Protein AF-A0A4D4J7L7-F1 (afdb_monomer)

Mean predicted aligned error: 3.64 Å

InterPro domains:
  IPR012348 Ribonucleotide reductase-like [G3DSA:1.10.620.20] (1-126)

Solvent-accessible surface area (backbone atoms only — not comparable to full-atom values): 7304 Å² total; per-residue (Å²): 112,55,82,47,82,90,52,60,64,71,61,23,49,54,49,42,55,50,52,60,51,49,53,52,50,51,58,49,50,53,53,46,42,58,53,50,54,72,68,46,52,69,69,53,46,67,65,48,39,45,45,48,51,59,51,53,47,75,74,52,55,80,63,58,71,62,50,51,50,50,43,42,75,74,68,46,51,74,69,56,44,53,49,51,49,59,74,65,61,33,70,68,54,47,43,50,52,33,36,64,73,37,44,70,61,53,51,45,40,51,76,36,48,50,55,77,39,65,66,21,35,50,35,30,37,78,63,57,65,45,130

Organism: NCBI:txid1931992

Secondary structure (DSSP, 8-state):
-TT-TTS-HHHHHHHHHHHHHHHHHHHHHHHHHHHHHHHS-HHHHHHHGGGHHHHHHHHHS--HHHHHHHHHHTT--HHHHHHHHHHHS-HHHHHHHHHHHHHHHHHHHHHTTGGGSHHHHHHHHHTTS--

Structure (mmCIF, N/CA/C/O backbone):
data_AF-A0A4D4J7L7-F1
#
_entry.id   AF-A0A4D4J7L7-F1
#
loop_
_atom_site.group_PDB
_atom_site.id
_atom_site.type_symbol
_atom_site.label_atom_id
_atom_site.label_alt_id
_atom_site.label_comp_id
_atom_site.label_asym_id
_atom_site.label_entity_id
_atom_site.label_seq_id
_atom_site.pdbx_PDB_ins_code
_atom_site.Cartn_x
_atom_site.Cartn_y
_atom_site.Cartn_z
_atom_site.occupancy
_atom_site.B_iso_or_equiv
_atom_site.auth_seq_id
_atom_site.au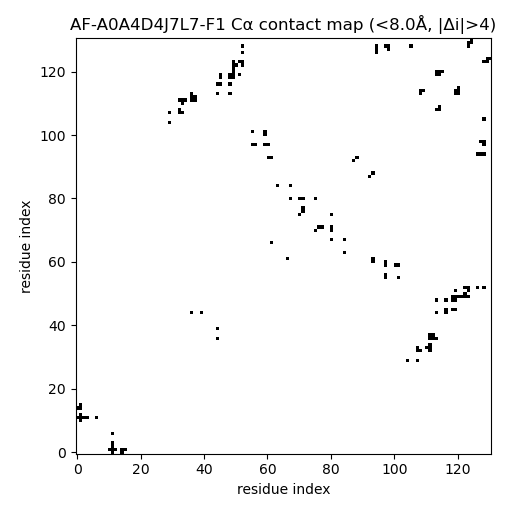th_comp_id
_atom_site.auth_asym_id
_atom_site.auth_atom_id
_atom_site.pdbx_PDB_model_num
ATOM 1 N N . MET A 1 1 ? 4.496 -14.363 -9.640 1.00 67.56 1 MET A N 1
ATOM 2 C CA . MET A 1 1 ? 3.474 -15.393 -9.938 1.00 67.56 1 MET A CA 1
ATOM 3 C C . MET A 1 1 ? 4.071 -16.774 -9.686 1.00 67.56 1 MET A C 1
ATOM 5 O O . MET A 1 1 ? 4.846 -17.231 -10.521 1.00 67.56 1 MET A O 1
ATOM 9 N N . PRO A 1 2 ? 3.737 -17.446 -8.572 1.00 81.50 2 PRO A N 1
ATOM 10 C CA . PRO A 1 2 ? 4.315 -18.757 -8.237 1.00 81.50 2 PRO A CA 1
ATOM 11 C C . PRO A 1 2 ? 3.964 -19.847 -9.273 1.00 81.50 2 PRO A C 1
ATOM 13 O O . PRO A 1 2 ? 4.698 -20.813 -9.461 1.00 81.50 2 PRO A O 1
ATOM 16 N N . ASN A 1 3 ? 2.884 -19.645 -10.035 1.00 89.38 3 ASN A N 1
ATOM 17 C CA . ASN A 1 3 ? 2.408 -20.575 -11.062 1.00 89.38 3 ASN A CA 1
ATOM 18 C C . ASN A 1 3 ? 2.928 -20.286 -12.487 1.00 89.38 3 ASN A C 1
ATOM 20 O O . ASN A 1 3 ? 2.622 -21.043 -13.410 1.00 89.38 3 ASN A O 1
ATOM 24 N N . ASP A 1 4 ? 3.697 -19.212 -12.705 1.00 92.56 4 ASP A N 1
ATOM 25 C CA . ASP A 1 4 ? 4.156 -18.830 -14.048 1.00 92.56 4 ASP A CA 1
ATOM 26 C C . ASP A 1 4 ? 5.387 -19.633 -14.479 1.00 92.56 4 ASP A C 1
ATOM 28 O O . ASP A 1 4 ? 6.519 -19.282 -14.155 1.00 92.56 4 ASP A O 1
ATOM 32 N N . LYS A 1 5 ? 5.167 -20.694 -15.264 1.00 93.56 5 LYS A N 1
ATOM 33 C CA . LYS A 1 5 ? 6.215 -21.619 -15.735 1.00 93.56 5 LYS A CA 1
ATOM 34 C C . LYS A 1 5 ? 7.288 -20.983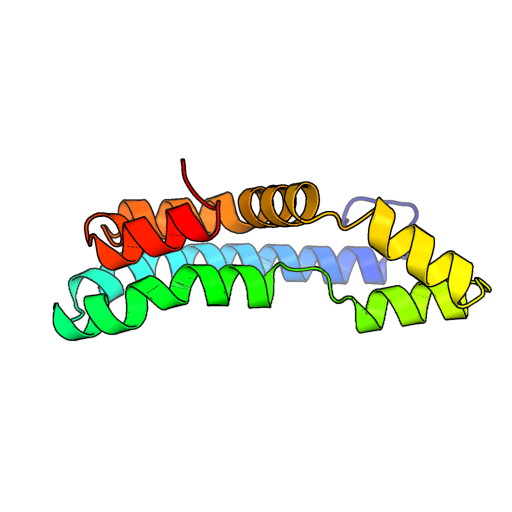 -16.632 1.00 93.56 5 LYS A C 1
ATOM 36 O O . LYS A 1 5 ? 8.244 -21.671 -16.976 1.00 93.56 5 LYS A O 1
ATOM 41 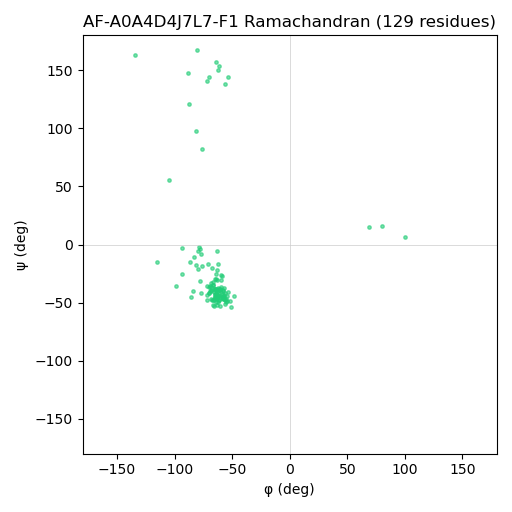N N . ARG A 1 6 ? 7.155 -19.708 -17.020 1.00 95.69 6 ARG A N 1
ATOM 42 C CA . ARG A 1 6 ? 8.212 -18.960 -17.724 1.00 95.69 6 ARG A CA 1
ATOM 43 C C . ARG A 1 6 ? 9.336 -18.515 -16.781 1.00 95.69 6 ARG A C 1
ATOM 45 O O . ARG A 1 6 ? 10.418 -18.182 -17.254 1.00 95.69 6 ARG A O 1
ATOM 52 N N . LEU A 1 7 ? 9.086 -18.498 -15.470 1.00 93.88 7 LEU A N 1
ATOM 53 C CA . LEU A 1 7 ? 10.055 -18.102 -14.449 1.00 93.88 7 LEU A CA 1
ATOM 54 C C . LEU A 1 7 ? 10.903 -19.296 -13.971 1.00 93.88 7 LEU A C 1
ATOM 56 O O . LEU A 1 7 ? 10.384 -20.416 -13.884 1.00 93.88 7 LEU A O 1
ATOM 60 N N . PRO A 1 8 ? 12.178 -19.067 -13.588 1.00 96.38 8 PRO A N 1
ATOM 61 C CA . PRO A 1 8 ? 13.005 -20.087 -12.949 1.00 96.38 8 PRO A CA 1
ATOM 62 C C . PRO A 1 8 ? 12.319 -20.692 -11.721 1.00 96.38 8 PRO A C 1
ATOM 64 O O . PRO A 1 8 ? 11.642 -19.990 -10.969 1.00 96.38 8 PRO A O 1
ATOM 67 N N . GLU A 1 9 ? 12.517 -21.990 -11.498 1.00 95.38 9 GLU A N 1
ATOM 68 C CA . GLU A 1 9 ? 11.888 -22.729 -10.396 1.00 95.38 9 GLU A CA 1
ATOM 69 C C . GLU A 1 9 ? 12.147 -22.097 -9.027 1.00 95.38 9 GLU A C 1
ATOM 71 O O . GLU A 1 9 ? 11.183 -21.784 -8.338 1.00 95.38 9 GLU A O 1
ATOM 76 N N . GLY A 1 10 ? 13.400 -21.767 -8.700 1.00 95.62 10 GLY A N 1
ATOM 77 C CA . GLY A 1 10 ? 13.724 -21.135 -7.416 1.00 95.62 10 GLY A CA 1
ATOM 78 C C . GLY A 1 10 ? 13.017 -19.792 -7.181 1.00 95.62 10 GLY A C 1
ATOM 79 O O . GLY A 1 10 ? 12.668 -19.475 -6.053 1.00 95.62 10 GLY A O 1
ATOM 80 N N . ILE A 1 11 ? 12.722 -19.014 -8.233 1.00 94.62 11 ILE A N 1
ATOM 81 C CA . ILE A 1 11 ? 11.921 -17.783 -8.091 1.00 94.62 11 ILE A CA 1
ATOM 82 C C . ILE A 1 11 ? 10.465 -18.123 -7.766 1.00 94.62 11 ILE A C 1
ATOM 84 O O . ILE A 1 11 ? 9.845 -17.464 -6.934 1.00 94.62 11 ILE A O 1
ATOM 88 N N . ARG A 1 12 ? 9.906 -19.147 -8.418 1.00 95.56 12 ARG A N 1
ATOM 89 C CA . ARG A 1 12 ? 8.531 -19.591 -8.161 1.00 95.56 12 ARG A CA 1
ATOM 90 C C . ARG A 1 12 ? 8.370 -20.121 -6.741 1.00 95.56 12 ARG A C 1
ATOM 92 O O . ARG A 1 12 ? 7.386 -19.771 -6.099 1.00 95.56 12 ARG A O 1
ATOM 99 N N . GLU A 1 13 ? 9.331 -20.911 -6.270 1.00 95.38 13 GLU A N 1
ATOM 100 C CA . GLU A 1 13 ? 9.348 -21.477 -4.918 1.00 95.38 13 GLU A CA 1
ATOM 101 C C . GLU A 1 13 ? 9.451 -20.387 -3.851 1.00 95.38 13 GLU A C 1
ATOM 103 O O . GLU A 1 13 ? 8.600 -20.339 -2.970 1.00 95.38 13 GLU A O 1
ATOM 108 N N . THR A 1 14 ? 10.394 -19.447 -3.978 1.00 95.12 14 THR A N 1
ATOM 109 C CA . THR A 1 14 ? 10.524 -18.327 -3.028 1.00 95.12 14 THR A CA 1
ATOM 110 C C . THR A 1 14 ? 9.255 -17.475 -2.963 1.00 95.12 14 THR A C 1
ATOM 112 O O . THR A 1 14 ? 8.835 -17.062 -1.887 1.00 95.12 14 THR A O 1
ATOM 115 N N . VAL A 1 15 ? 8.613 -17.210 -4.107 1.00 93.62 15 VAL A N 1
ATOM 116 C CA . VAL A 1 15 ? 7.352 -16.451 -4.134 1.00 93.62 15 VAL A CA 1
ATOM 117 C C . VAL A 1 15 ? 6.199 -17.249 -3.515 1.00 93.62 15 VAL A C 1
ATOM 119 O O . VAL A 1 15 ? 5.330 -16.648 -2.889 1.00 93.62 15 VAL A O 1
ATOM 122 N N . ALA A 1 16 ? 6.163 -18.572 -3.697 1.00 93.00 16 ALA A N 1
ATOM 123 C CA . ALA A 1 16 ? 5.142 -19.427 -3.094 1.00 93.00 16 ALA A CA 1
ATOM 124 C C . ALA A 1 16 ? 5.285 -19.479 -1.566 1.00 93.00 16 ALA A C 1
ATOM 126 O O . ALA A 1 16 ? 4.308 -19.240 -0.864 1.00 93.00 16 ALA A O 1
ATOM 127 N N . ASP A 1 17 ? 6.504 -19.696 -1.073 1.00 94.62 17 ASP A N 1
ATOM 128 C CA . ASP A 1 17 ? 6.820 -19.718 0.359 1.00 94.62 17 ASP A CA 1
ATOM 129 C C . ASP A 1 17 ? 6.453 -18.386 1.035 1.00 94.62 17 ASP A C 1
ATOM 131 O O . ASP A 1 17 ? 5.754 -18.349 2.046 1.00 94.62 17 ASP A O 1
ATOM 135 N N . HIS A 1 18 ? 6.801 -17.263 0.397 1.00 92.94 18 HIS A N 1
ATOM 136 C CA . HIS A 1 18 ? 6.422 -15.942 0.892 1.00 92.94 18 HIS A CA 1
ATOM 137 C C . HIS A 1 18 ? 4.898 -15.726 0.939 1.00 92.94 18 HIS A C 1
ATOM 139 O O . HIS A 1 18 ? 4.389 -15.116 1.878 1.00 92.94 18 HIS A O 1
ATOM 145 N N . ALA A 1 19 ? 4.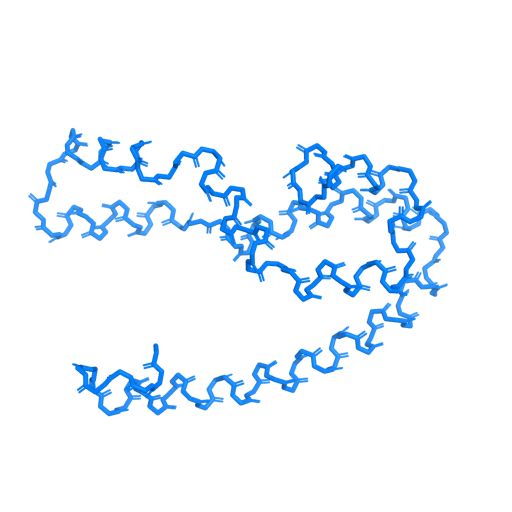149 -16.227 -0.049 1.00 91.38 19 ALA A N 1
ATOM 146 C CA . ALA A 1 19 ? 2.690 -16.099 -0.070 1.00 91.38 19 ALA A CA 1
ATOM 147 C C . ALA A 1 19 ? 2.011 -16.893 1.065 1.00 91.38 19 ALA A C 1
ATOM 149 O O . ALA A 1 19 ? 1.005 -16.442 1.629 1.00 91.38 19 ALA A O 1
ATOM 150 N N . ASP A 1 20 ? 2.570 -18.050 1.430 1.00 92.75 20 ASP A N 1
ATOM 151 C CA . ASP A 1 20 ? 2.096 -18.844 2.566 1.00 92.75 20 ASP A CA 1
ATOM 152 C C . ASP A 1 20 ? 2.315 -18.109 3.898 1.00 92.75 20 ASP A C 1
ATOM 154 O O . ASP A 1 20 ? 1.453 -18.145 4.784 1.00 92.75 20 ASP A O 1
ATOM 158 N N . ASP A 1 21 ? 3.435 -17.400 4.043 1.00 93.75 21 ASP A N 1
ATOM 159 C CA . ASP A 1 21 ? 3.705 -16.568 5.218 1.00 93.75 21 ASP A CA 1
ATOM 160 C C . ASP A 1 21 ? 2.818 -15.325 5.278 1.00 93.75 21 ASP A C 1
ATOM 162 O O . ASP A 1 21 ? 2.253 -15.021 6.334 1.00 93.75 21 ASP A O 1
ATOM 166 N N . GLU A 1 22 ? 2.594 -14.660 4.147 1.00 91.38 22 GLU A N 1
ATOM 167 C CA . GLU A 1 22 ? 1.733 -13.480 4.100 1.00 91.38 22 GLU A CA 1
ATOM 168 C C . GLU A 1 22 ? 0.279 -13.818 4.466 1.00 91.38 22 GLU A C 1
ATOM 170 O O . GLU A 1 22 ? -0.400 -13.030 5.120 1.00 91.38 22 GLU A O 1
ATOM 175 N N . THR A 1 23 ? -0.182 -15.041 4.180 1.00 90.44 23 THR A N 1
ATOM 176 C CA . THR A 1 23 ? -1.492 -15.530 4.648 1.00 90.44 23 THR A CA 1
ATOM 177 C C . THR A 1 23 ? -1.581 -15.560 6.181 1.00 90.44 23 THR A C 1
ATOM 179 O O . THR A 1 23 ? -2.615 -15.210 6.762 1.00 90.44 23 THR A O 1
ATOM 182 N N . LYS A 1 24 ? -0.497 -15.941 6.870 1.00 93.56 24 LYS A N 1
ATOM 183 C CA . LYS A 1 24 ? -0.438 -15.956 8.343 1.00 93.56 24 LYS A CA 1
ATOM 184 C C . LYS A 1 24 ? -0.378 -14.535 8.898 1.00 93.56 24 LYS A C 1
ATOM 186 O O . LYS A 1 24 ? -1.102 -14.230 9.849 1.00 93.56 24 LYS A O 1
ATOM 191 N N . HIS A 1 25 ? 0.438 -13.664 8.298 1.00 92.31 25 HIS A N 1
ATOM 192 C CA . HIS A 1 25 ? 0.500 -12.246 8.661 1.00 92.31 25 HIS A CA 1
ATOM 193 C C . HIS A 1 25 ? -0.866 -11.583 8.524 1.00 92.31 25 HIS A C 1
ATOM 195 O O . HIS A 1 25 ? -1.337 -10.927 9.451 1.00 92.31 25 HIS A O 1
ATOM 201 N N . HIS A 1 26 ? -1.541 -11.831 7.409 1.00 88.50 26 HIS A N 1
ATOM 202 C CA . HIS A 1 26 ? -2.866 -11.315 7.134 1.00 88.50 26 HIS A CA 1
ATOM 203 C C . HIS A 1 26 ? -3.884 -11.703 8.215 1.00 88.50 26 HIS A C 1
ATOM 205 O O . HIS A 1 26 ? -4.589 -10.838 8.737 1.00 88.50 26 HIS A O 1
ATOM 211 N N . ALA A 1 27 ? -3.930 -12.981 8.611 1.00 92.25 27 ALA A N 1
ATOM 212 C CA . ALA A 1 27 ? -4.821 -13.458 9.671 1.00 92.25 27 ALA A CA 1
ATOM 213 C C . ALA A 1 27 ? -4.492 -12.849 11.047 1.00 92.25 27 ALA A C 1
ATOM 215 O O . ALA A 1 27 ? -5.393 -12.530 11.833 1.00 92.25 27 ALA A O 1
ATOM 216 N N . TYR A 1 28 ? -3.200 -12.681 11.341 1.00 94.12 28 TYR A N 1
ATOM 217 C CA . TYR A 1 28 ? -2.738 -12.052 12.572 1.00 94.12 28 TYR A CA 1
ATOM 218 C C . TYR A 1 28 ? -3.128 -10.571 12.632 1.00 94.12 28 TYR A C 1
ATOM 220 O O . TYR A 1 28 ? -3.761 -10.151 13.600 1.00 94.12 28 TYR A O 1
ATOM 228 N N . PHE A 1 29 ? -2.802 -9.783 11.604 1.00 91.56 29 PHE A N 1
ATOM 229 C CA . PHE A 1 29 ? -3.027 -8.337 11.608 1.00 91.56 29 PHE A CA 1
ATOM 230 C C . PHE A 1 29 ? -4.502 -7.962 11.490 1.00 91.56 29 PHE A C 1
ATOM 232 O O . PHE A 1 29 ? -4.929 -7.029 12.169 1.00 91.56 29 PHE A O 1
ATOM 239 N N . SER A 1 30 ? -5.307 -8.709 10.728 1.00 91.06 30 SER A N 1
ATOM 240 C CA . SER A 1 30 ? -6.762 -8.501 10.710 1.00 91.06 30 SER A CA 1
ATOM 241 C C . SER A 1 30 ? -7.376 -8.745 12.088 1.00 91.06 30 SER A C 1
ATOM 243 O O . SER A 1 30 ? -8.223 -7.988 12.559 1.00 91.06 30 SER A O 1
ATOM 245 N N . THR A 1 31 ? -6.892 -9.767 12.797 1.00 93.31 31 THR A N 1
ATOM 246 C CA . THR A 1 31 ? -7.320 -10.051 14.166 1.00 93.31 31 THR A CA 1
ATOM 247 C C . THR A 1 31 ? -6.849 -8.983 15.138 1.00 93.31 31 THR A C 1
ATOM 249 O O . THR A 1 31 ? -7.662 -8.489 15.913 1.00 93.31 31 THR A O 1
ATOM 252 N N . LEU A 1 32 ? -5.577 -8.589 15.079 1.00 94.00 32 LEU A N 1
ATOM 253 C CA . LEU A 1 32 ? -5.023 -7.535 15.921 1.00 94.00 32 LEU A CA 1
ATOM 254 C C . LEU A 1 32 ? -5.795 -6.226 15.750 1.00 94.00 32 LEU A C 1
ATOM 256 O O . LEU A 1 32 ? -6.142 -5.609 16.751 1.00 94.00 32 LEU A O 1
ATOM 260 N N . LEU A 1 33 ? -6.104 -5.822 14.516 1.00 93.44 33 LEU A N 1
ATOM 261 C CA . LEU A 1 33 ? -6.779 -4.555 14.242 1.00 93.44 33 LEU A CA 1
ATOM 262 C C . LEU A 1 33 ? -8.163 -4.473 14.903 1.00 93.44 33 LEU A C 1
ATOM 264 O O . LEU A 1 33 ? -8.503 -3.432 15.466 1.00 93.44 33 LEU A O 1
ATOM 268 N N . ARG A 1 34 ? -8.908 -5.589 14.931 1.00 91.44 34 ARG A N 1
ATOM 269 C CA . ARG A 1 34 ? -10.205 -5.696 15.627 1.00 91.44 34 ARG A CA 1
ATOM 270 C C . ARG A 1 34 ? -10.118 -5.428 17.130 1.00 91.44 34 ARG A C 1
ATOM 272 O O . ARG A 1 34 ? -11.113 -5.032 17.724 1.00 91.44 34 ARG A O 1
ATOM 279 N N . TYR A 1 35 ? -8.960 -5.651 17.750 1.00 94.31 35 TYR A N 1
ATOM 280 C CA . TYR A 1 35 ? -8.742 -5.361 19.171 1.00 94.31 35 TYR A CA 1
ATOM 281 C C . TYR A 1 35 ? -8.028 -4.031 19.397 1.00 94.31 35 TYR A C 1
ATOM 283 O O . TYR A 1 35 ? -8.325 -3.337 20.364 1.00 94.31 35 TYR A O 1
ATOM 291 N N . LEU A 1 36 ? -7.095 -3.674 18.515 1.00 94.62 36 LEU A N 1
ATOM 292 C CA . LEU A 1 36 ? -6.275 -2.479 18.639 1.00 94.62 36 LEU A CA 1
ATOM 293 C C . LEU A 1 36 ? -7.119 -1.218 18.492 1.00 94.62 36 LEU A C 1
ATOM 295 O O . LEU A 1 36 ? -7.066 -0.358 19.365 1.00 94.62 36 LEU A O 1
ATOM 299 N N . TRP A 1 37 ? -7.909 -1.115 17.420 1.00 95.00 37 TRP A N 1
ATOM 300 C CA . TRP A 1 37 ? -8.648 0.113 17.141 1.00 95.00 37 TRP A CA 1
ATOM 301 C C . TRP A 1 37 ? -9.649 0.468 18.254 1.00 95.00 37 TRP A C 1
ATOM 303 O O . TRP A 1 37 ? -9.588 1.596 18.745 1.00 95.00 37 TRP A O 1
ATOM 313 N N . PRO A 1 38 ? -10.490 -0.461 18.761 1.00 93.81 38 PRO A N 1
ATOM 314 C CA . PRO A 1 38 ? -11.396 -0.152 19.872 1.00 93.81 38 PRO A CA 1
ATOM 315 C C . PRO A 1 38 ? -10.688 0.108 21.208 1.00 93.81 38 PRO A C 1
ATOM 317 O O . PRO A 1 38 ? -11.285 0.698 22.105 1.00 93.81 38 PRO A O 1
ATOM 320 N N . ALA A 1 39 ? -9.443 -0.353 21.369 1.00 96.06 39 ALA A N 1
ATOM 321 C CA . ALA A 1 39 ? -8.649 -0.106 22.570 1.00 96.06 39 ALA A CA 1
ATOM 322 C C . ALA A 1 39 ? -7.971 1.275 22.571 1.00 96.06 39 ALA A C 1
ATOM 324 O O . ALA A 1 39 ? -7.554 1.740 23.633 1.00 96.06 39 ALA A O 1
ATOM 325 N N . MET A 1 40 ? -7.860 1.930 21.412 1.00 95.88 40 MET A N 1
ATOM 326 C CA . MET A 1 40 ? -7.347 3.294 21.306 1.00 95.88 40 MET A CA 1
ATOM 327 C C . MET A 1 40 ? -8.338 4.294 21.903 1.00 95.88 40 MET A C 1
ATOM 329 O O . MET A 1 40 ? -9.556 4.174 21.766 1.00 95.88 40 MET A O 1
ATOM 333 N N . THR A 1 41 ? -7.809 5.331 22.541 1.00 96.12 41 THR A N 1
ATOM 334 C CA . THR A 1 41 ? -8.601 6.494 22.931 1.00 96.12 41 THR A CA 1
ATOM 335 C C . THR A 1 41 ? -9.130 7.213 21.694 1.00 96.12 41 THR A C 1
ATOM 337 O O . THR A 1 41 ? -8.545 7.165 20.611 1.00 96.12 41 THR A O 1
ATOM 340 N N . ARG A 1 42 ? -10.215 7.970 21.868 1.00 92.81 42 ARG A N 1
ATOM 341 C CA . ARG A 1 42 ? -10.768 8.805 20.796 1.00 92.81 42 ARG A CA 1
ATOM 342 C C . ARG A 1 42 ? -9.724 9.753 20.191 1.00 92.81 42 ARG A C 1
ATOM 344 O O . ARG A 1 42 ? -9.670 9.895 18.978 1.00 92.81 42 ARG A O 1
ATOM 351 N N . GLN A 1 43 ? -8.876 10.355 21.026 1.00 94.81 43 GLN A N 1
ATOM 352 C CA . GLN A 1 43 ? -7.816 11.253 20.565 1.00 94.81 43 GLN A CA 1
ATOM 353 C C . GLN A 1 43 ? -6.775 10.518 19.706 1.00 94.81 43 GLN A C 1
ATOM 355 O O . GLN A 1 43 ? -6.295 11.059 18.715 1.00 94.81 43 GLN A O 1
ATOM 360 N N . GLU A 1 44 ? -6.425 9.280 20.056 1.00 95.88 44 GLU A N 1
ATOM 361 C CA . GLU A 1 44 ? -5.507 8.465 19.254 1.00 95.88 44 GLU A CA 1
ATOM 362 C C . GLU A 1 44 ? -6.136 8.050 17.921 1.00 95.88 44 GLU A C 1
ATOM 364 O O . GLU A 1 44 ? -5.454 8.086 16.901 1.00 95.88 44 GLU A O 1
ATOM 369 N N . GLN A 1 45 ? -7.426 7.704 17.901 1.00 94.75 45 GLN A N 1
ATOM 370 C CA . GLN A 1 45 ? -8.155 7.409 16.662 1.00 94.75 45 GLN A CA 1
ATOM 371 C C . GLN A 1 45 ? -8.237 8.641 15.749 1.00 94.75 45 GLN A C 1
ATOM 373 O O . GLN A 1 45 ? -7.970 8.535 14.553 1.00 94.75 45 GLN A O 1
ATOM 378 N N . GLU A 1 46 ? -8.535 9.813 16.320 1.00 92.88 46 GLU A N 1
ATOM 379 C CA . GLU A 1 46 ? -8.549 11.112 15.633 1.00 92.88 46 GLU A CA 1
ATOM 380 C C . GLU A 1 46 ? -7.193 11.441 15.000 1.00 92.88 46 GLU A C 1
ATOM 382 O O . GLU A 1 46 ? -7.135 11.948 13.880 1.00 92.88 46 GLU A O 1
ATOM 387 N N . LEU A 1 47 ? -6.099 11.131 15.700 1.00 94.38 47 LEU A N 1
ATOM 388 C CA . LEU A 1 47 ? -4.746 11.368 15.211 1.00 94.38 47 LEU A CA 1
ATOM 389 C C . LEU A 1 47 ? -4.298 10.334 14.179 1.00 94.38 47 LEU A C 1
ATOM 391 O O . LEU A 1 47 ? -3.645 10.710 13.214 1.00 94.38 47 LEU A O 1
ATOM 395 N N . ALA A 1 48 ? -4.596 9.050 14.378 1.00 95.25 48 ALA A N 1
ATOM 396 C CA . ALA A 1 48 ? -4.075 7.970 13.543 1.00 95.25 48 ALA A CA 1
ATOM 397 C C . ALA A 1 48 ? -4.900 7.750 12.270 1.00 95.25 48 ALA A C 1
ATOM 399 O O . ALA A 1 48 ? -4.334 7.515 11.202 1.00 95.25 48 ALA A O 1
ATOM 400 N N . GLY A 1 49 ? -6.226 7.837 12.378 1.00 95.69 49 GLY A N 1
ATOM 401 C CA . GLY A 1 49 ? -7.170 7.512 11.312 1.00 95.69 49 GLY A CA 1
ATOM 402 C C . GLY A 1 49 ? -6.862 8.190 9.972 1.00 95.69 49 GLY A C 1
ATOM 403 O O . GLY A 1 49 ? -6.668 7.490 8.974 1.00 95.69 49 GLY A O 1
ATOM 404 N N . PRO A 1 50 ? -6.707 9.527 9.937 1.00 96.88 50 PRO A N 1
ATOM 405 C CA . PRO A 1 50 ? -6.406 10.260 8.706 1.00 96.88 50 PRO A CA 1
ATOM 406 C C . PRO A 1 50 ? -5.070 9.894 8.033 1.00 96.88 50 PRO A C 1
ATOM 408 O O . PRO A 1 50 ? -4.864 10.205 6.862 1.00 96.88 50 PRO A O 1
ATOM 411 N N . TYR A 1 51 ? -4.143 9.232 8.736 1.00 97.00 51 TYR A N 1
ATOM 412 C CA . TYR A 1 51 ? -2.874 8.784 8.147 1.00 97.00 51 TYR A CA 1
ATOM 413 C C . TYR A 1 51 ? -2.965 7.414 7.477 1.00 97.00 51 TYR A C 1
ATOM 415 O O . TYR A 1 51 ? -2.072 7.072 6.701 1.00 97.00 51 TYR A O 1
ATOM 423 N N . ILE A 1 52 ? -4.017 6.634 7.732 1.00 95.69 52 ILE A N 1
ATOM 424 C CA . ILE A 1 52 ? -4.152 5.286 7.169 1.00 95.69 52 ILE A CA 1
ATOM 425 C C . I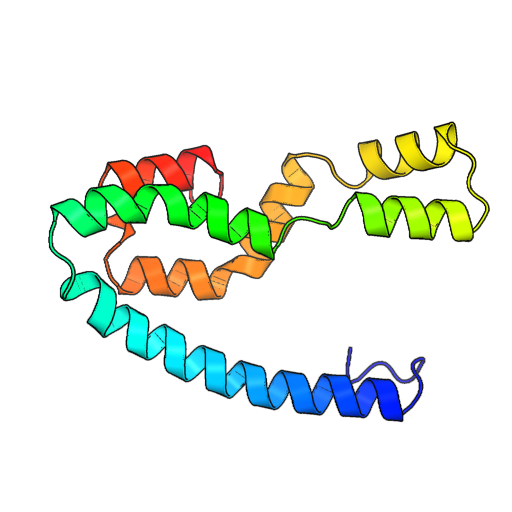LE A 1 52 ? -4.143 5.306 5.630 1.00 95.69 52 ILE A C 1
ATOM 427 O O . ILE A 1 52 ? -3.372 4.532 5.061 1.00 95.69 52 ILE A O 1
ATOM 431 N N . PRO A 1 53 ? -4.880 6.194 4.927 1.00 96.75 53 PRO A N 1
ATOM 432 C CA . PRO A 1 53 ? -4.792 6.282 3.470 1.00 96.75 53 PRO A CA 1
ATOM 433 C C . PRO A 1 53 ? -3.367 6.552 2.996 1.00 96.75 53 PRO A C 1
ATOM 435 O O . PRO A 1 53 ? -2.868 5.879 2.104 1.00 96.75 53 PRO A O 1
ATOM 438 N N . ARG A 1 54 ? -2.658 7.475 3.654 1.00 96.44 54 ARG A N 1
ATOM 439 C CA . ARG A 1 54 ? -1.272 7.814 3.301 1.00 96.44 54 ARG A CA 1
ATOM 440 C C . ARG A 1 54 ? -0.336 6.618 3.448 1.00 96.44 54 ARG A C 1
ATOM 442 O O . ARG A 1 54 ? 0.545 6.439 2.616 1.00 96.44 54 ARG A O 1
ATOM 449 N N . LEU A 1 55 ? -0.530 5.804 4.487 1.00 95.88 55 LEU A N 1
ATOM 450 C CA . LEU A 1 55 ? 0.208 4.554 4.654 1.00 95.88 55 LEU A CA 1
ATOM 451 C C . LEU A 1 55 ? -0.125 3.569 3.531 1.00 95.88 55 LEU A C 1
ATOM 453 O O . LEU A 1 55 ? 0.790 3.006 2.947 1.00 95.88 55 LEU A O 1
ATOM 457 N N . ILE A 1 56 ? -1.402 3.405 3.183 1.00 96.62 56 ILE A N 1
ATOM 458 C CA . ILE A 1 56 ? -1.824 2.530 2.081 1.00 96.62 56 ILE A CA 1
ATOM 459 C C . ILE A 1 56 ? -1.117 2.915 0.772 1.00 96.62 56 ILE A C 1
ATOM 461 O O . ILE A 1 56 ? -0.515 2.051 0.139 1.00 96.62 56 ILE A O 1
ATOM 465 N N . PHE A 1 57 ? -1.119 4.200 0.404 1.00 97.44 57 PHE A N 1
ATOM 466 C CA . PHE A 1 57 ? -0.414 4.674 -0.792 1.00 97.44 57 PHE A CA 1
ATOM 467 C C . PHE A 1 57 ? 1.102 4.468 -0.684 1.00 97.44 57 PHE A C 1
ATOM 469 O O . PHE A 1 57 ? 1.703 3.937 -1.608 1.00 97.44 57 PHE A O 1
ATOM 476 N N . ALA A 1 58 ? 1.723 4.763 0.461 1.00 96.25 58 ALA A N 1
ATOM 477 C CA . ALA A 1 58 ? 3.164 4.564 0.640 1.00 96.25 58 ALA A CA 1
ATOM 478 C C . ALA A 1 58 ? 3.628 3.106 0.437 1.00 96.25 58 ALA A C 1
ATOM 480 O O . ALA A 1 58 ? 4.786 2.885 0.088 1.00 96.25 58 ALA A O 1
ATOM 481 N N . PHE A 1 59 ? 2.753 2.119 0.664 1.00 95.00 59 PHE A N 1
ATOM 482 C CA . PHE A 1 59 ? 3.059 0.699 0.454 1.00 95.00 59 PHE A CA 1
ATOM 483 C C . PHE A 1 59 ? 2.652 0.162 -0.923 1.00 95.00 59 PHE A C 1
ATOM 485 O O . PHE A 1 59 ? 3.207 -0.849 -1.351 1.00 95.00 59 PHE A O 1
ATOM 492 N N . LEU A 1 60 ? 1.666 0.775 -1.581 1.00 96.50 60 LEU A N 1
ATOM 493 C CA . LEU A 1 60 ? 1.053 0.226 -2.796 1.00 96.50 60 LEU A CA 1
ATOM 494 C C . LEU A 1 60 ? 1.280 1.065 -4.052 1.00 96.50 60 LEU A C 1
ATOM 496 O O . LEU A 1 60 ? 1.035 0.562 -5.148 1.00 96.50 60 LEU A O 1
ATOM 500 N N . GLU A 1 61 ? 1.719 2.317 -3.927 1.00 96.44 61 GLU A N 1
ATOM 501 C CA . GLU A 1 61 ? 2.083 3.112 -5.095 1.00 96.44 61 GLU A CA 1
ATOM 502 C C . GLU A 1 61 ? 3.254 2.478 -5.861 1.00 96.44 61 GLU A C 1
ATOM 504 O O . GLU A 1 61 ? 4.126 1.836 -5.264 1.00 96.44 61 GLU A O 1
ATOM 509 N N . PRO A 1 62 ? 3.311 2.676 -7.191 1.00 96.69 62 PRO A N 1
ATOM 510 C CA . PRO A 1 62 ? 4.464 2.277 -7.980 1.00 96.69 62 PRO A CA 1
ATOM 511 C C . PRO A 1 62 ? 5.758 2.912 -7.456 1.00 96.69 62 PRO A C 1
ATOM 513 O O . PRO A 1 62 ? 5.821 4.109 -7.179 1.00 96.69 62 PRO A O 1
ATOM 516 N N . ASP A 1 63 ? 6.837 2.131 -7.408 1.00 97.00 63 ASP A N 1
ATOM 517 C CA . ASP A 1 63 ? 8.182 2.661 -7.172 1.00 97.00 63 ASP A CA 1
ATOM 518 C C . ASP A 1 63 ? 8.695 3.328 -8.458 1.00 97.00 63 ASP A C 1
ATOM 520 O O . ASP A 1 63 ? 9.399 2.718 -9.273 1.00 97.00 63 ASP A O 1
ATOM 524 N N . TYR A 1 64 ? 8.277 4.579 -8.673 1.00 96.81 64 TYR A N 1
ATOM 525 C CA . TYR A 1 64 ? 8.583 5.325 -9.894 1.00 96.81 64 TYR A CA 1
ATOM 526 C C . TYR A 1 64 ? 10.091 5.392 -10.202 1.00 96.81 64 TYR A C 1
ATOM 528 O O . TYR A 1 64 ? 10.452 5.144 -11.356 1.00 96.81 64 TYR A O 1
ATOM 536 N N . PRO A 1 65 ? 10.993 5.665 -9.230 1.00 97.00 65 PRO A N 1
ATOM 537 C CA . PRO A 1 65 ? 12.434 5.615 -9.477 1.00 97.00 65 PRO A CA 1
ATOM 538 C C . PRO A 1 65 ? 12.931 4.252 -9.974 1.00 97.00 65 PRO A C 1
ATOM 540 O O . PRO A 1 65 ? 13.670 4.199 -10.961 1.00 97.00 65 PRO A O 1
ATOM 543 N N . SER A 1 66 ? 12.523 3.151 -9.333 1.00 97.75 66 SER A N 1
ATOM 544 C CA . SER A 1 66 ? 12.941 1.805 -9.751 1.00 97.75 66 SER A CA 1
ATOM 545 C C . SER A 1 66 ? 12.402 1.441 -11.135 1.00 97.75 66 SER A C 1
ATOM 547 O O . SER A 1 66 ? 13.118 0.840 -11.941 1.00 97.75 66 SER A O 1
ATOM 549 N N . ILE A 1 67 ? 11.167 1.838 -11.452 1.00 97.75 67 ILE A N 1
ATOM 550 C CA . ILE A 1 67 ? 10.566 1.613 -12.772 1.00 97.75 67 ILE A CA 1
ATOM 551 C C . ILE A 1 67 ? 11.308 2.411 -13.851 1.00 97.75 67 ILE A C 1
ATOM 553 O O . ILE A 1 67 ? 11.693 1.840 -14.872 1.00 97.75 67 ILE A O 1
ATOM 557 N N . ALA A 1 68 ? 11.574 3.700 -13.622 1.00 97.88 68 ALA A N 1
ATOM 558 C CA . ALA A 1 68 ? 12.319 4.544 -14.557 1.00 97.88 68 ALA A CA 1
ATOM 559 C C . ALA A 1 68 ? 13.739 4.010 -14.807 1.00 97.88 68 ALA A C 1
ATOM 561 O O . ALA A 1 68 ? 14.212 3.992 -15.948 1.00 97.88 68 ALA A O 1
ATOM 562 N N . LEU A 1 69 ? 14.401 3.506 -13.758 1.00 98.31 69 LEU A N 1
ATOM 563 C CA . LEU A 1 69 ? 15.692 2.834 -13.879 1.00 98.31 69 LEU A CA 1
ATOM 564 C C . LEU A 1 69 ? 15.591 1.576 -14.753 1.00 98.31 69 LEU A C 1
ATOM 566 O O . LEU A 1 69 ? 16.440 1.365 -15.618 1.00 98.31 69 LEU A O 1
ATOM 570 N N . GLY A 1 70 ? 14.547 0.764 -14.562 1.00 98.00 70 GLY A N 1
ATOM 571 C CA . GLY A 1 70 ? 14.291 -0.430 -15.367 1.00 98.00 70 GLY A CA 1
ATOM 572 C C . GLY A 1 70 ? 14.060 -0.118 -16.847 1.00 98.00 70 GLY A C 1
ATOM 573 O O . GLY A 1 70 ? 14.650 -0.768 -17.709 1.00 98.00 70 GLY A O 1
ATOM 574 N N . LEU A 1 71 ? 13.262 0.911 -17.149 1.00 98.19 71 LEU A N 1
ATOM 575 C CA . LEU A 1 71 ? 13.014 1.371 -18.520 1.00 98.19 71 LEU A CA 1
ATOM 576 C C . LEU A 1 71 ? 14.294 1.904 -19.179 1.00 98.19 71 LEU A C 1
ATOM 578 O O . LEU A 1 71 ? 14.606 1.547 -20.315 1.00 98.19 71 LEU A O 1
ATOM 582 N N . THR A 1 72 ? 15.086 2.681 -18.440 1.00 98.19 72 THR A N 1
ATOM 583 C CA . THR A 1 72 ? 16.384 3.183 -18.917 1.00 98.19 72 THR A CA 1
ATOM 584 C C . THR A 1 72 ? 17.351 2.032 -19.203 1.00 98.19 72 THR A C 1
ATOM 586 O O . THR A 1 72 ? 17.998 1.996 -20.248 1.00 98.19 72 THR A O 1
ATOM 589 N N . ALA A 1 73 ? 17.427 1.043 -18.307 1.00 98.25 73 ALA A N 1
ATOM 590 C CA . ALA A 1 73 ? 18.258 -0.147 -18.490 1.00 98.25 73 ALA A CA 1
ATOM 591 C C . ALA A 1 73 ? 17.807 -1.015 -19.680 1.00 98.25 73 ALA A C 1
ATOM 593 O O . ALA A 1 73 ? 18.627 -1.723 -20.265 1.00 98.25 73 ALA A O 1
ATOM 594 N N . ALA A 1 74 ? 16.529 -0.939 -20.063 1.00 97.94 74 ALA A N 1
ATOM 595 C CA . ALA A 1 74 ? 15.989 -1.574 -21.262 1.00 97.94 74 ALA A CA 1
ATOM 596 C C . ALA A 1 74 ? 16.313 -0.813 -22.566 1.00 97.94 74 ALA A C 1
ATOM 598 O O . ALA A 1 74 ? 16.008 -1.315 -23.648 1.00 97.94 74 ALA A O 1
ATOM 599 N N . GLY A 1 75 ? 16.963 0.353 -22.482 1.00 98.31 75 GLY A N 1
ATOM 600 C CA . GLY A 1 75 ? 17.449 1.123 -23.629 1.00 98.31 75 GLY A CA 1
ATOM 601 C C . GLY A 1 75 ? 16.565 2.297 -24.048 1.00 98.31 75 GLY A C 1
ATOM 602 O O . GLY A 1 75 ? 16.860 2.904 -25.076 1.00 98.31 75 GLY A O 1
ATOM 603 N N . LEU A 1 76 ? 15.517 2.626 -23.284 1.00 98.62 76 LEU A N 1
ATOM 604 C CA . LEU A 1 76 ? 14.696 3.810 -23.547 1.00 98.62 76 LEU A CA 1
ATOM 605 C C . LEU A 1 76 ? 15.472 5.080 -23.188 1.00 98.62 76 LEU A C 1
ATOM 607 O O . LEU A 1 76 ? 16.186 5.134 -22.182 1.00 98.62 76 LEU A O 1
ATOM 611 N N . ASN A 1 77 ? 15.313 6.112 -24.009 1.00 98.38 77 ASN A N 1
ATOM 612 C CA . ASN A 1 77 ? 15.861 7.433 -23.732 1.00 98.38 77 ASN A CA 1
ATOM 613 C C . ASN A 1 77 ? 14.967 8.215 -22.736 1.00 98.38 77 ASN A C 1
ATOM 615 O O . ASN A 1 77 ? 13.834 7.807 -22.481 1.00 98.38 77 ASN A O 1
ATOM 619 N N . PRO A 1 78 ? 15.442 9.338 -22.162 1.00 98.06 78 PRO A N 1
ATOM 620 C CA . PRO A 1 78 ? 14.692 10.070 -21.139 1.00 98.06 78 PRO A CA 1
ATOM 621 C C . PRO A 1 78 ? 13.285 10.526 -21.556 1.00 98.06 78 PRO A C 1
ATOM 623 O O . PRO A 1 78 ? 12.376 10.451 -20.736 1.00 98.06 78 PRO A O 1
ATOM 626 N N . GLU A 1 79 ? 13.092 10.951 -22.809 1.00 98.38 79 GLU A N 1
ATOM 627 C CA . GLU A 1 79 ? 11.783 11.392 -23.317 1.00 98.38 79 GLU A CA 1
ATOM 628 C C . GLU A 1 79 ? 10.813 10.206 -23.425 1.00 98.38 79 GLU A C 1
ATOM 630 O O . GLU A 1 79 ? 9.651 10.308 -23.038 1.00 98.38 79 GLU A O 1
ATOM 635 N N . GLU A 1 80 ? 11.301 9.047 -23.878 1.00 98.44 80 GLU A N 1
ATOM 636 C CA . GLU A 1 80 ? 10.510 7.811 -23.945 1.00 98.44 80 GLU A CA 1
ATOM 637 C C . GLU A 1 80 ? 10.132 7.305 -22.548 1.00 98.44 80 GLU A C 1
ATOM 639 O O . GLU A 1 80 ? 9.003 6.866 -22.334 1.00 98.44 80 GLU A O 1
ATOM 644 N N . VAL A 1 81 ? 11.055 7.376 -21.580 1.00 98.44 81 VAL A N 1
ATOM 645 C CA . VAL A 1 81 ? 10.770 7.017 -20.182 1.00 98.44 81 VAL A CA 1
ATOM 646 C C . VAL A 1 81 ? 9.695 7.937 -19.611 1.00 98.44 81 VAL A C 1
ATOM 648 O O . VAL A 1 81 ? 8.719 7.446 -19.049 1.00 98.44 81 VAL A O 1
ATOM 651 N N . GLU A 1 82 ? 9.840 9.253 -19.769 1.00 97.81 82 GLU A N 1
ATOM 652 C CA . GLU A 1 82 ? 8.853 10.227 -19.292 1.00 97.81 82 GLU A CA 1
ATOM 653 C C . GLU A 1 82 ? 7.472 9.977 -19.908 1.00 97.81 82 GLU A C 1
ATOM 655 O O . GLU A 1 82 ? 6.469 9.956 -19.186 1.00 97.81 82 GLU A O 1
ATOM 660 N N . GLN A 1 83 ? 7.423 9.716 -21.216 1.00 98.06 83 GLN A N 1
ATOM 661 C CA . GLN A 1 83 ? 6.185 9.400 -21.917 1.00 98.06 83 GLN A CA 1
ATOM 662 C C . GLN A 1 83 ? 5.521 8.139 -21.349 1.00 98.06 83 GLN A C 1
ATOM 664 O O . GLN A 1 83 ? 4.357 8.188 -20.952 1.00 98.06 83 GLN A O 1
ATOM 669 N N . VAL A 1 84 ? 6.256 7.023 -21.254 1.00 98.00 84 VAL A N 1
ATOM 670 C CA . VAL A 1 84 ? 5.722 5.760 -20.718 1.00 98.00 84 VAL A CA 1
ATOM 671 C C . VAL A 1 84 ? 5.200 5.950 -19.297 1.00 98.00 84 VAL A C 1
ATOM 673 O O . VAL A 1 84 ? 4.107 5.482 -18.980 1.00 98.00 84 VAL A O 1
ATOM 676 N N . MET A 1 85 ? 5.953 6.647 -18.444 1.00 97.31 85 MET A N 1
ATOM 677 C CA . MET A 1 85 ? 5.565 6.877 -17.053 1.00 97.31 85 MET A CA 1
ATOM 678 C C . MET A 1 85 ? 4.281 7.706 -16.954 1.00 97.31 85 MET A C 1
ATOM 680 O O . MET A 1 85 ? 3.378 7.334 -16.206 1.00 97.31 85 MET A O 1
ATOM 684 N N . THR A 1 86 ? 4.178 8.778 -17.743 1.00 96.38 86 THR A N 1
ATOM 685 C CA . THR A 1 86 ? 3.027 9.693 -17.738 1.00 96.38 86 THR A CA 1
ATOM 686 C C . THR A 1 86 ? 1.762 9.034 -18.283 1.00 96.38 86 THR A C 1
ATOM 688 O O . THR A 1 86 ? 0.676 9.240 -17.745 1.00 96.38 86 THR A O 1
ATOM 691 N N . GLU A 1 87 ? 1.884 8.228 -19.338 1.00 96.69 87 GLU A N 1
ATOM 692 C CA . GLU A 1 87 ? 0.740 7.551 -19.958 1.00 96.69 87 GLU A CA 1
ATOM 693 C C . GLU A 1 87 ? 0.284 6.314 -19.167 1.00 96.69 87 GLU A C 1
ATOM 695 O O . GLU A 1 87 ? -0.904 5.992 -19.162 1.00 96.69 87 GLU A O 1
ATOM 700 N N . THR A 1 88 ? 1.206 5.621 -18.487 1.00 97.06 88 THR A N 1
ATOM 701 C CA . THR A 1 88 ? 0.903 4.371 -17.764 1.00 97.06 88 THR A CA 1
ATOM 702 C C . THR A 1 88 ? 0.396 4.629 -16.350 1.00 97.06 88 THR A C 1
ATOM 704 O O . THR A 1 88 ? -0.583 4.019 -15.928 1.00 97.06 88 THR A O 1
ATOM 707 N N . TYR A 1 89 ? 1.045 5.530 -15.610 1.00 96.38 89 TYR A N 1
ATOM 708 C CA . TYR A 1 89 ? 0.744 5.781 -14.200 1.00 96.38 89 TYR A CA 1
ATOM 709 C C . TYR A 1 89 ? -0.019 7.091 -14.020 1.00 96.38 89 TYR A C 1
ATOM 711 O O . TYR A 1 89 ? 0.387 7.980 -13.272 1.00 96.38 89 TYR A O 1
ATOM 719 N N . THR A 1 90 ? -1.146 7.207 -14.722 1.00 96.44 90 THR A N 1
ATOM 720 C CA . THR A 1 90 ? -2.098 8.293 -14.464 1.00 96.44 90 THR A CA 1
ATOM 721 C C . THR A 1 90 ? -2.635 8.198 -13.038 1.00 96.44 90 THR A C 1
ATOM 723 O O . THR A 1 90 ? -2.685 7.112 -12.450 1.00 96.44 90 THR A O 1
ATOM 726 N N . HIS A 1 91 ? -3.057 9.330 -12.474 1.00 94.62 91 HIS A N 1
ATOM 727 C CA . HIS A 1 91 ? -3.579 9.367 -11.110 1.00 94.62 91 HIS A CA 1
ATOM 728 C C . HIS A 1 91 ? -4.750 8.391 -10.927 1.00 94.62 91 HIS A C 1
ATOM 730 O O . HIS A 1 91 ? -4.797 7.655 -9.945 1.00 94.62 91 HIS A O 1
ATOM 736 N N . GLU A 1 92 ? -5.653 8.325 -11.902 1.00 95.75 92 GLU A N 1
ATOM 737 C CA . GLU A 1 92 ? -6.831 7.464 -11.873 1.00 95.75 92 GLU A CA 1
ATOM 738 C C . GLU A 1 92 ? -6.451 5.979 -11.845 1.00 95.75 92 GLU A C 1
ATOM 740 O O . GLU A 1 92 ? -6.993 5.226 -11.034 1.00 95.75 92 GLU A O 1
ATOM 745 N N . ILE A 1 93 ? -5.487 5.572 -12.683 1.00 96.75 93 ILE A N 1
ATOM 746 C CA . ILE A 1 93 ? -4.986 4.190 -12.730 1.00 96.75 93 ILE A CA 1
ATOM 747 C C . ILE A 1 93 ? -4.301 3.829 -11.412 1.00 96.75 93 ILE A C 1
ATOM 749 O O . ILE A 1 93 ? -4.578 2.773 -10.847 1.00 96.75 93 ILE A O 1
ATOM 753 N N . VAL A 1 94 ? -3.446 4.712 -10.888 1.00 97.50 94 VAL A N 1
ATOM 754 C CA . VAL A 1 94 ? -2.726 4.465 -9.631 1.00 97.50 94 VAL A CA 1
ATOM 755 C C . VAL A 1 94 ? -3.704 4.329 -8.467 1.00 97.50 94 VAL A C 1
ATOM 757 O O . VAL A 1 94 ? -3.611 3.372 -7.703 1.00 97.50 94 VAL A O 1
ATOM 760 N N . VAL A 1 95 ? -4.681 5.231 -8.346 1.00 97.38 95 VAL A N 1
ATOM 761 C CA . VAL A 1 95 ? -5.700 5.150 -7.291 1.00 97.38 95 VAL A CA 1
ATOM 762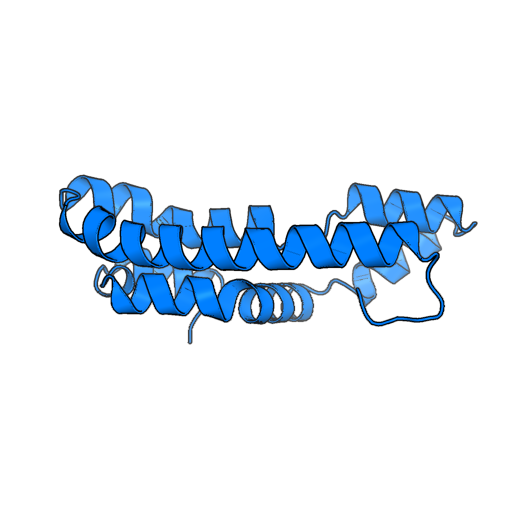 C C . VA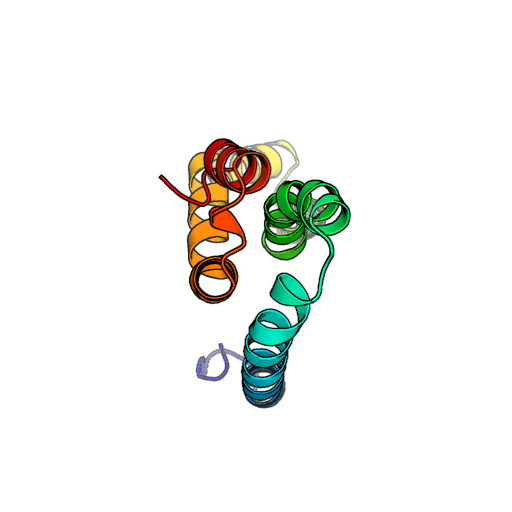L A 1 95 ? -6.535 3.873 -7.430 1.00 97.38 95 VAL A C 1
ATOM 764 O O . VAL A 1 95 ? -6.841 3.234 -6.423 1.00 97.38 95 VAL A O 1
ATOM 767 N N . GLU A 1 96 ? -6.901 3.460 -8.648 1.00 96.81 96 GLU A N 1
ATOM 768 C CA . GLU A 1 96 ? -7.624 2.203 -8.870 1.00 96.81 96 GLU A CA 1
ATOM 769 C C . GLU A 1 96 ? -6.805 0.974 -8.463 1.00 96.81 96 GLU A C 1
ATOM 771 O O . GLU A 1 96 ? -7.315 0.101 -7.751 1.00 96.81 96 GLU A O 1
ATOM 776 N N . ASP A 1 97 ? -5.535 0.921 -8.857 1.00 96.81 97 ASP A N 1
ATOM 777 C CA . ASP A 1 97 ? -4.627 -0.172 -8.527 1.00 96.81 97 ASP A CA 1
ATOM 778 C C . ASP A 1 97 ? -4.364 -0.254 -7.019 1.00 96.81 97 ASP A C 1
ATOM 780 O O . ASP A 1 97 ? -4.446 -1.344 -6.442 1.00 96.81 97 ASP A O 1
ATOM 784 N N . VAL A 1 98 ? -4.143 0.890 -6.363 1.00 97.81 98 VAL A N 1
ATOM 785 C CA . VAL A 1 98 ? -4.005 0.987 -4.904 1.00 97.81 98 VAL A CA 1
ATOM 786 C C . VAL A 1 98 ? -5.289 0.528 -4.220 1.00 97.81 98 VAL A C 1
ATOM 788 O O . VAL A 1 98 ? -5.228 -0.311 -3.324 1.00 97.81 98 VAL A O 1
ATOM 791 N N . ARG A 1 99 ? -6.467 0.996 -4.655 1.00 96.56 99 ARG A N 1
ATOM 792 C CA . ARG A 1 99 ? -7.759 0.573 -4.086 1.00 96.56 99 ARG A CA 1
ATOM 793 C C . ARG A 1 99 ? -7.958 -0.937 -4.216 1.00 96.56 99 ARG A C 1
ATOM 795 O O . ARG A 1 99 ? -8.387 -1.585 -3.262 1.00 96.56 99 ARG A O 1
ATOM 802 N N . ARG A 1 100 ? -7.619 -1.512 -5.373 1.00 96.12 100 ARG A N 1
ATOM 803 C CA . ARG A 1 100 ? -7.703 -2.958 -5.621 1.00 96.12 100 ARG A CA 1
ATOM 804 C C . ARG A 1 100 ? -6.731 -3.739 -4.736 1.00 96.12 100 ARG A C 1
ATOM 806 O O . ARG A 1 100 ? -7.135 -4.738 -4.147 1.00 96.12 100 ARG A O 1
ATOM 813 N N . GLY A 1 101 ? -5.481 -3.290 -4.624 1.00 94.62 101 GLY A N 1
ATOM 814 C CA . GLY A 1 101 ? -4.465 -3.917 -3.773 1.00 94.62 101 GLY A CA 1
ATOM 815 C C . GLY A 1 101 ? -4.781 -3.803 -2.280 1.00 94.62 101 GLY A C 1
ATOM 816 O O . GLY A 1 101 ? -4.539 -4.737 -1.519 1.00 94.62 101 GLY A O 1
ATOM 817 N N . ALA A 1 102 ? -5.391 -2.692 -1.867 1.00 95.25 102 ALA A N 1
ATOM 818 C CA . ALA A 1 102 ? -5.751 -2.418 -0.483 1.00 95.25 102 ALA A CA 1
ATOM 819 C C . ALA A 1 102 ? -7.075 -3.055 -0.050 1.00 95.25 102 ALA A C 1
ATOM 821 O O . ALA A 1 102 ? -7.366 -3.034 1.142 1.00 95.25 102 ALA A O 1
ATOM 822 N N . ALA A 1 103 ? -7.887 -3.602 -0.964 1.00 93.62 103 ALA A N 1
ATOM 823 C CA . ALA A 1 103 ? -9.266 -4.006 -0.677 1.00 93.62 103 ALA A CA 1
ATOM 824 C C . ALA A 1 103 ? -9.438 -4.857 0.603 1.00 93.62 103 ALA A C 1
ATOM 826 O O . ALA A 1 103 ? -10.317 -4.528 1.404 1.00 93.62 103 ALA A O 1
ATOM 827 N N . PRO A 1 104 ? -8.596 -5.875 0.885 1.00 91.56 104 PRO A N 1
ATOM 828 C CA . PRO A 1 104 ? -8.689 -6.615 2.144 1.00 91.56 104 PRO A CA 1
ATOM 829 C C . PRO A 1 104 ? -8.390 -5.749 3.379 1.00 91.56 104 PRO A C 1
ATOM 831 O O . PRO A 1 104 ? -9.094 -5.822 4.380 1.00 91.56 104 PRO A O 1
ATOM 834 N N . THR A 1 105 ? -7.373 -4.889 3.302 1.00 90.94 105 THR A N 1
ATOM 835 C CA . THR A 1 105 ? -7.001 -3.959 4.378 1.00 90.94 105 THR A CA 1
ATOM 836 C C . THR A 1 105 ? -8.101 -2.930 4.637 1.00 90.94 105 THR A C 1
ATOM 838 O O . THR A 1 105 ? -8.428 -2.666 5.793 1.00 90.94 105 THR A O 1
ATOM 841 N N . LEU A 1 106 ? -8.710 -2.383 3.578 1.00 91.88 106 LEU A N 1
ATOM 842 C CA . LEU A 1 106 ? -9.845 -1.460 3.679 1.00 91.88 106 LEU A CA 1
ATOM 843 C C . LEU A 1 106 ? -11.010 -2.112 4.430 1.00 91.88 106 LEU A C 1
ATOM 845 O O . LEU A 1 106 ? -11.552 -1.516 5.360 1.00 91.88 106 LEU A O 1
ATOM 849 N N . GLN A 1 107 ? -11.337 -3.360 4.079 1.00 91.81 107 GLN A N 1
ATOM 850 C CA . GLN A 1 107 ? -12.386 -4.128 4.746 1.00 91.81 107 GLN A CA 1
ATOM 851 C C . GLN A 1 107 ? -12.120 -4.271 6.252 1.00 91.81 107 GLN A C 1
ATOM 853 O O . GLN A 1 107 ? -13.038 -4.116 7.053 1.00 91.81 107 GLN A O 1
ATOM 858 N N . TYR A 1 108 ? -10.870 -4.482 6.668 1.00 92.00 108 TYR A N 1
ATOM 859 C CA . TYR A 1 108 ? -10.541 -4.590 8.092 1.00 92.00 108 TYR A CA 1
ATOM 860 C C . TYR A 1 108 ? -10.692 -3.285 8.862 1.00 92.00 108 TYR A C 1
ATOM 862 O O . TYR A 1 108 ? -11.141 -3.308 10.006 1.00 92.00 108 TYR A O 1
ATOM 870 N N . PHE A 1 109 ? -10.365 -2.144 8.255 1.00 92.25 109 PHE A N 1
ATOM 871 C CA . PHE A 1 109 ? -10.614 -0.845 8.883 1.00 92.25 109 PHE A CA 1
ATOM 872 C C . PHE A 1 109 ? -12.109 -0.526 8.980 1.00 92.25 109 PHE A C 1
ATOM 874 O O . PHE A 1 109 ? -12.535 0.067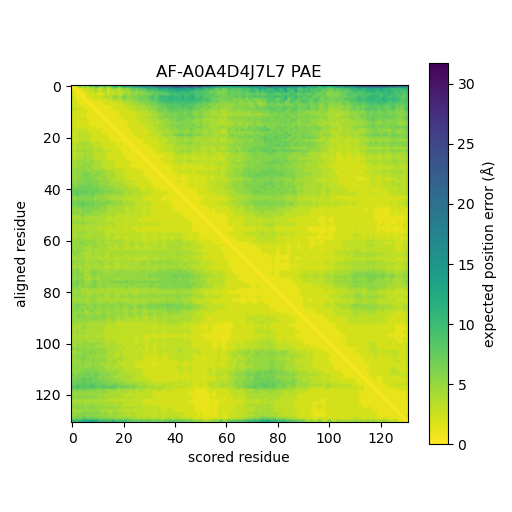 9.973 1.00 92.25 109 PHE A O 1
ATOM 881 N N . VAL A 1 110 ? -12.912 -0.966 8.006 1.00 91.75 110 VAL A N 1
ATOM 882 C CA . VAL A 1 110 ? -14.380 -0.896 8.087 1.00 91.75 110 VAL A CA 1
ATOM 883 C C . VAL A 1 110 ? -14.891 -1.751 9.246 1.00 91.75 110 VAL A C 1
ATOM 885 O O . VAL A 1 110 ? -15.608 -1.249 10.104 1.00 91.75 110 VAL A O 1
ATOM 888 N N . GLU A 1 111 ? -14.484 -3.019 9.320 1.00 92.38 111 GLU A N 1
ATOM 889 C CA . GLU A 1 111 ? -14.915 -3.950 10.373 1.00 92.38 111 GLU A CA 1
ATOM 890 C C . GLU A 1 111 ? -14.462 -3.534 11.776 1.00 92.38 111 GLU A C 1
ATOM 892 O O . GLU A 1 111 ? -15.145 -3.823 12.758 1.00 92.38 111 GLU A O 1
ATOM 897 N N . ALA A 1 112 ? -13.324 -2.848 11.881 1.00 92.75 112 ALA A N 1
ATOM 898 C CA . ALA A 1 112 ? -12.827 -2.300 13.136 1.00 92.75 112 ALA A CA 1
ATOM 899 C C . ALA A 1 112 ? -13.551 -1.010 13.572 1.00 92.75 112 ALA A C 1
ATOM 901 O O . ALA A 1 112 ? -13.311 -0.540 14.683 1.00 92.75 112 ALA A O 1
ATOM 902 N N . GLY A 1 113 ? -14.416 -0.433 12.727 1.00 93.06 113 GLY A N 1
ATOM 903 C CA . GLY A 1 113 ? -15.132 0.818 13.001 1.00 93.06 113 GLY A CA 1
ATOM 904 C C . GLY A 1 113 ? -14.294 2.081 12.771 1.00 93.06 113 GLY A C 1
ATOM 905 O O . GLY A 1 113 ? -14.662 3.162 13.223 1.00 93.06 113 GLY A O 1
ATOM 906 N N . ALA A 1 114 ? -13.159 1.993 12.070 1.00 93.50 114 ALA A N 1
ATOM 907 C CA . ALA A 1 114 ? -12.277 3.146 11.869 1.00 93.50 114 ALA A CA 1
ATOM 908 C C . ALA A 1 114 ? -12.901 4.241 10.998 1.00 93.50 114 ALA A C 1
ATOM 910 O O . ALA A 1 114 ? -12.656 5.428 11.223 1.00 93.50 114 ALA A O 1
ATOM 911 N N . LEU A 1 115 ? -13.745 3.845 10.045 1.00 93.88 115 LEU A N 1
ATOM 912 C CA . LEU A 1 115 ? -14.454 4.761 9.154 1.00 93.88 115 LEU A CA 1
ATOM 913 C C . LEU A 1 115 ? -15.693 5.401 9.802 1.00 93.88 115 LEU A C 1
ATOM 915 O O . LEU A 1 115 ? -16.288 6.290 9.204 1.00 93.88 115 LEU A O 1
ATOM 919 N N . GLU A 1 116 ? -16.072 5.009 11.023 1.00 92.62 116 GLU A N 1
ATOM 920 C CA . GLU A 1 116 ? -17.128 5.699 11.783 1.00 92.62 116 GLU A CA 1
ATOM 921 C C . GLU A 1 116 ? -16.668 7.082 12.273 1.00 92.62 116 GLU A C 1
ATOM 923 O O . GLU A 1 116 ? -17.479 7.928 12.650 1.00 92.62 116 GLU A O 1
ATOM 928 N N . HIS A 1 117 ? -15.355 7.326 12.264 1.00 92.00 117 HIS A N 1
ATOM 929 C CA . HIS A 1 117 ? -14.774 8.605 12.621 1.00 92.00 117 HIS A CA 1
ATOM 930 C C . HIS A 1 117 ? -14.698 9.542 11.404 1.00 92.00 117 HIS A C 1
ATOM 932 O O . HIS A 1 117 ? -13.998 9.244 10.436 1.00 92.00 117 HIS A O 1
ATOM 938 N N . ASN A 1 118 ? -15.350 10.711 11.479 1.00 93.06 118 ASN A N 1
ATOM 939 C CA . ASN A 1 118 ? -15.489 11.640 10.346 1.00 93.06 118 ASN A CA 1
ATOM 940 C C . ASN A 1 118 ? -14.158 11.997 9.671 1.00 93.06 118 ASN A C 1
ATOM 942 O O . ASN A 1 118 ? -14.049 11.865 8.461 1.00 93.06 118 ASN A O 1
ATOM 946 N N . ALA A 1 119 ? -13.127 12.376 10.435 1.00 94.00 119 ALA A N 1
ATOM 947 C CA . ALA A 1 119 ? -11.841 12.761 9.840 1.00 94.00 119 ALA A CA 1
ATOM 948 C C . ALA A 1 119 ? -11.145 11.587 9.127 1.00 94.00 119 ALA A C 1
ATOM 950 O O . ALA A 1 119 ? -10.407 11.783 8.165 1.00 94.00 119 ALA A O 1
ATOM 951 N N . THR A 1 120 ? -11.374 10.356 9.595 1.00 96.31 120 THR A N 1
ATOM 952 C CA . THR A 1 120 ? -10.864 9.152 8.930 1.00 96.31 120 THR A CA 1
ATOM 953 C C . THR A 1 120 ? -11.632 8.923 7.639 1.00 96.31 120 THR A C 1
ATOM 955 O O . THR A 1 120 ? -11.025 8.725 6.595 1.00 96.31 120 THR A O 1
ATOM 958 N N . HIS A 1 121 ? -12.962 8.989 7.698 1.00 96.44 121 HIS A N 1
ATOM 959 C CA . HIS A 1 121 ? -13.819 8.838 6.529 1.00 96.44 121 HIS A CA 1
ATOM 960 C C . HIS A 1 121 ? -13.470 9.852 5.433 1.00 96.44 121 HIS A C 1
ATOM 962 O O . HIS A 1 121 ? -13.210 9.458 4.299 1.00 96.44 121 HIS A O 1
ATOM 968 N N . GLU A 1 122 ? -13.384 11.137 5.787 1.00 97.06 122 GLU A N 1
ATOM 969 C CA . GLU A 1 122 ? -12.990 12.225 4.886 1.00 97.06 122 GLU A CA 1
ATOM 970 C C . GLU A 1 122 ? -11.629 11.944 4.239 1.00 97.06 122 GLU A C 1
ATOM 972 O O . GLU A 1 122 ? -11.515 11.994 3.019 1.00 97.06 122 GLU A O 1
ATOM 977 N N . ALA A 1 123 ? -10.623 11.526 5.015 1.00 97.50 123 ALA A N 1
ATOM 978 C CA . ALA A 1 123 ? -9.305 11.201 4.470 1.00 97.50 123 ALA A CA 1
ATOM 979 C C . ALA A 1 123 ? -9.330 10.022 3.476 1.00 97.50 123 ALA A C 1
ATOM 981 O O . ALA A 1 123 ? -8.596 10.031 2.488 1.00 97.50 123 ALA A O 1
ATOM 982 N N . PHE A 1 124 ? -10.153 8.992 3.711 1.00 97.06 124 PHE A N 1
ATOM 983 C CA . PHE A 1 124 ? -10.303 7.878 2.765 1.00 97.06 124 PHE A CA 1
ATOM 984 C C . PHE A 1 124 ? -11.033 8.306 1.485 1.00 97.06 124 PHE A C 1
ATOM 986 O O . PHE A 1 124 ? -10.674 7.829 0.406 1.00 97.06 124 PHE A O 1
ATOM 993 N N . GLN A 1 125 ? -12.028 9.192 1.596 1.00 97.06 125 GLN A N 1
ATOM 994 C CA . GLN A 1 125 ? -12.742 9.758 0.448 1.00 97.06 125 GLN A CA 1
ATOM 995 C C . GLN A 1 125 ? -11.835 10.655 -0.394 1.00 97.06 125 GLN A C 1
ATOM 997 O O . GLN A 1 125 ? -11.759 10.482 -1.607 1.00 97.06 125 GLN A O 1
ATOM 1002 N N . GLU A 1 126 ? -11.099 11.570 0.241 1.00 97.38 126 GLU A N 1
ATOM 1003 C CA . GLU A 1 126 ? -10.142 12.459 -0.430 1.00 97.38 126 GLU A CA 1
ATOM 1004 C C . GLU A 1 126 ? -9.047 11.673 -1.156 1.00 97.38 126 GLU A C 1
ATOM 1006 O O . GLU A 1 126 ? -8.630 12.045 -2.250 1.00 97.38 126 GLU A O 1
ATOM 1011 N N . ALA A 1 127 ? -8.615 10.551 -0.577 1.00 96.50 127 ALA A N 1
ATOM 1012 C CA . ALA A 1 127 ? -7.649 9.648 -1.187 1.00 96.50 127 ALA A CA 1
ATOM 1013 C C . ALA A 1 127 ? -8.259 8.723 -2.264 1.00 96.50 127 ALA A C 1
ATOM 1015 O O . ALA A 1 127 ? -7.552 7.909 -2.857 1.00 96.50 127 ALA A O 1
ATOM 1016 N N . GLY A 1 128 ? -9.575 8.792 -2.494 1.00 96.44 128 GLY A N 1
ATOM 1017 C CA . GLY A 1 128 ? -10.293 7.969 -3.465 1.00 96.44 128 GLY A CA 1
ATOM 1018 C C . GLY A 1 128 ? -10.375 6.484 -3.102 1.00 96.44 128 GLY A C 1
ATOM 1019 O O . GLY A 1 128 ? -10.699 5.668 -3.964 1.00 96.44 128 GLY A O 1
ATOM 1020 N N . LEU A 1 129 ? -10.084 6.084 -1.862 1.00 95.81 129 LEU A N 1
ATOM 1021 C CA . LEU A 1 129 ? -10.098 4.673 -1.446 1.00 95.81 129 LEU A CA 1
ATOM 1022 C C . LEU A 1 129 ? -11.512 4.148 -1.167 1.00 95.81 129 LEU A C 1
ATOM 1024 O O . LEU A 1 129 ? -11.734 2.939 -1.228 1.00 95.81 129 LEU A O 1
ATOM 1028 N N . ILE A 1 130 ? -12.461 5.047 -0.909 1.00 93.56 130 ILE A N 1
ATOM 1029 C CA . ILE A 1 130 ? -13.892 4.763 -0.751 1.00 93.56 130 ILE A CA 1
ATOM 1030 C C . ILE A 1 130 ? -14.728 5.793 -1.537 1.00 93.56 130 ILE A C 1
ATOM 1032 O O . ILE A 1 130 ? -14.173 6.823 -1.926 1.00 93.56 130 ILE A O 1
ATOM 1036 N N . PRO A 1 131 ? -16.021 5.514 -1.800 1.00 85.44 131 PRO A N 1
ATOM 1037 C CA . PRO A 1 131 ? -16.931 6.449 -2.468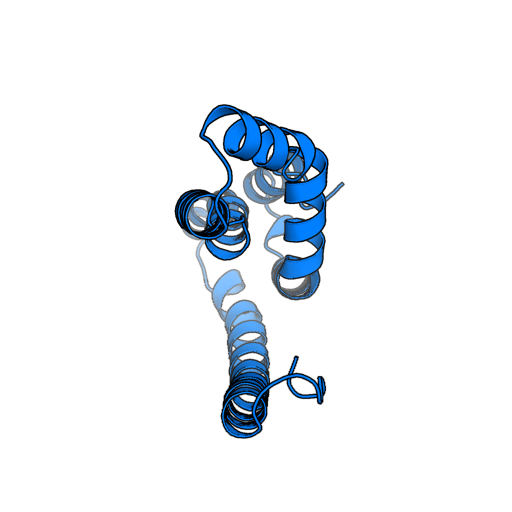 1.00 85.44 131 PRO A CA 1
ATOM 1038 C C . PRO A 1 131 ? -17.181 7.755 -1.707 1.00 85.44 131 PRO A C 1
ATOM 1040 O O . PRO A 1 131 ? -17.172 7.740 -0.455 1.00 85.44 131 PRO A O 1
#

Foldseek 3Di:
DLPPPVDDNVVSVVVVVVVVVVVVVLVVVLVVLLVVLVVDDPVVLLVVLLCPLVVLCVVFADPLVVQLVVVVVVPDDPVRSVVCCPVPPPLVNRLVRSLVVCVSVVVSCVSSCSCVDPSNVVSCVVSVSDD

Nearest PDB structures (foldseek):
  4zwt-assembly2_L  TM=3.085E-01  e=9.661E+00  Tequatrovirus T4

pLDDT: mean 94.8, std 3.59, range [67.56, 98.62]

Radius of gyration: 18.53 Å; Cα contacts (8 Å, |Δi|>4): 88; chains: 1; bounding box: 35×36×47 Å

Sequence (131 aa):
MPNDKRLPEGIRETVADHADDETKHHAYFSTLLRYLWPAMTRQEQELAGPYIPRLIFAFLEPDYPSIALGLTAAGLNPEEVEQVMTETYTHEIVVEDVRRGAAPTLQYFVEAGALEHNATHEAFQEAGLIP